Protein AF-A0A9N8LJB8-F1 (afdb_monomer)

Mean predicted aligned error: 11.73 Å

Foldseek 3Di:
DPPLVCLLVVVDDPPDLVSVVVLLVCLQPQDPVNLVVLCVVLVPQDCVVDVSSVVSNVVSVVSSVSSVVSVVDHRDDDDQQQDWDWDWDQDPVRDIDIDTDRDPPTGGVVVVVVDVVVDPDDDDDDPLVVVLVVLVVVLVCLVPDPVDDPVRNVVVVVVSVVVNCVSDDD

InterPro domains:
  IPR041550 Fatty acid synthase type I, helical [PF18314] (7-120)

Organism: NCBI:txid157183

pLDDT: mean 85.87, std 9.57, range [41.38, 95.12]

Structure (mmCIF, N/CA/C/O backbone):
data_AF-A0A9N8LJB8-F1
#
_entry.id   AF-A0A9N8LJB8-F1
#
loop_
_atom_site.group_PDB
_atom_site.id
_atom_site.type_symbol
_atom_site.label_atom_id
_atom_site.label_alt_id
_atom_site.label_comp_id
_atom_site.label_asym_id
_atom_site.label_entity_id
_atom_site.label_seq_id
_atom_site.pdbx_PDB_ins_code
_atom_site.Cartn_x
_atom_site.Cartn_y
_atom_site.Cartn_z
_atom_site.occupancy
_atom_site.B_iso_or_equiv
_atom_site.auth_seq_id
_atom_site.auth_comp_id
_atom_site.auth_asym_id
_atom_site.auth_atom_id
_atom_site.pdbx_PDB_model_num
ATOM 1 N N . ILE A 1 1 ? 14.507 7.796 -17.582 1.00 50.38 1 ILE A N 1
ATOM 2 C CA . ILE A 1 1 ? 15.942 7.431 -17.453 1.00 50.38 1 ILE A CA 1
ATOM 3 C C . ILE A 1 1 ? 16.228 6.637 -16.175 1.00 50.38 1 ILE A C 1
ATOM 5 O O . ILE A 1 1 ? 16.807 5.565 -16.270 1.00 50.38 1 ILE A O 1
ATOM 9 N N . TRP A 1 2 ? 15.813 7.110 -14.996 1.00 60.16 2 TRP A N 1
ATOM 10 C CA . TRP A 1 2 ? 16.236 6.519 -13.716 1.00 60.16 2 TRP A CA 1
ATOM 11 C C . TRP A 1 2 ? 15.729 5.087 -13.456 1.00 60.16 2 TRP A C 1
ATOM 13 O O . TRP A 1 2 ? 16.532 4.216 -13.147 1.00 60.16 2 TRP A O 1
ATOM 23 N N . ILE A 1 3 ? 14.437 4.803 -13.672 1.00 67.62 3 ILE A N 1
ATOM 24 C CA . ILE A 1 3 ? 13.865 3.472 -13.374 1.00 67.62 3 ILE A CA 1
ATOM 25 C C . ILE A 1 3 ? 14.387 2.380 -14.313 1.00 67.62 3 ILE A C 1
ATOM 27 O O . ILE A 1 3 ? 14.780 1.315 -13.849 1.00 67.62 3 ILE A O 1
ATOM 31 N N . SER A 1 4 ? 14.435 2.640 -15.623 1.00 69.19 4 SER A N 1
ATOM 32 C CA . SER A 1 4 ? 14.963 1.672 -16.591 1.00 69.19 4 SER A CA 1
ATOM 33 C C . SER A 1 4 ? 16.434 1.355 -16.318 1.00 69.19 4 SER A C 1
ATOM 35 O O . SER A 1 4 ? 16.822 0.197 -16.392 1.00 69.19 4 SER A O 1
ATOM 37 N N . SER A 1 5 ? 17.233 2.356 -15.929 1.00 75.38 5 SER A N 1
ATOM 38 C CA . SER A 1 5 ? 18.630 2.148 -15.538 1.00 75.38 5 SER A CA 1
ATOM 39 C C . SER A 1 5 ? 18.749 1.237 -14.314 1.00 75.38 5 SER A C 1
ATOM 41 O O . SER A 1 5 ? 19.517 0.282 -14.348 1.00 75.38 5 SER A O 1
ATOM 43 N N . TRP A 1 6 ? 17.966 1.465 -13.257 1.00 73.94 6 TRP A N 1
ATOM 44 C CA . TRP A 1 6 ? 18.024 0.634 -12.047 1.00 73.94 6 TRP A CA 1
ATOM 45 C C . TRP A 1 6 ? 17.576 -0.812 -12.275 1.00 73.94 6 TRP A C 1
ATOM 47 O O . TRP A 1 6 ? 18.168 -1.731 -11.712 1.00 73.94 6 TRP A O 1
ATOM 57 N N . ILE A 1 7 ? 16.575 -1.026 -13.137 1.00 79.25 7 ILE A N 1
ATOM 58 C CA . ILE A 1 7 ? 16.148 -2.376 -13.534 1.00 79.25 7 ILE A CA 1
ATOM 59 C C . ILE A 1 7 ? 17.254 -3.061 -14.350 1.00 79.25 7 ILE A C 1
ATOM 61 O O . ILE A 1 7 ? 17.591 -4.213 -14.087 1.00 79.25 7 ILE A O 1
ATOM 65 N N . ILE A 1 8 ? 17.866 -2.348 -15.303 1.00 81.12 8 ILE A N 1
ATOM 66 C CA . ILE A 1 8 ? 18.936 -2.885 -16.158 1.00 81.12 8 ILE A CA 1
ATOM 67 C C . ILE A 1 8 ? 20.160 -3.304 -15.330 1.00 81.12 8 ILE A C 1
ATOM 69 O O . ILE A 1 8 ? 20.674 -4.408 -15.524 1.00 81.12 8 ILE A O 1
ATOM 73 N N . HIS A 1 9 ? 20.584 -2.473 -14.373 1.00 81.94 9 HIS A N 1
ATOM 74 C CA . HIS A 1 9 ? 21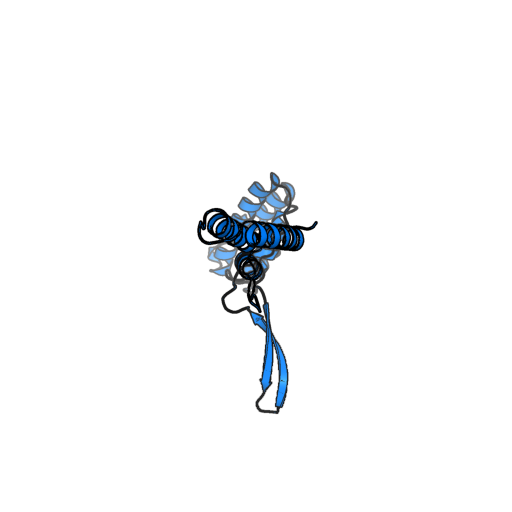.736 -2.747 -13.503 1.00 81.94 9 HIS A CA 1
ATOM 75 C C . HIS A 1 9 ? 21.430 -3.733 -12.362 1.00 81.94 9 HIS A C 1
ATOM 77 O O . HIS A 1 9 ? 22.334 -4.096 -11.614 1.00 81.94 9 HIS A O 1
ATOM 83 N N . GLY A 1 10 ? 20.181 -4.195 -12.228 1.00 73.50 10 GLY A N 1
ATOM 84 C CA . GLY A 1 10 ? 19.787 -5.167 -11.206 1.00 73.50 10 GLY A CA 1
ATOM 85 C C . GLY A 1 10 ? 19.755 -4.609 -9.781 1.00 73.50 10 GLY A C 1
ATOM 86 O O . GLY A 1 10 ? 19.646 -5.381 -8.833 1.00 73.50 10 GLY A O 1
ATOM 87 N N . GLU A 1 11 ? 19.817 -3.285 -9.619 1.00 72.31 11 GLU A N 1
ATOM 88 C CA . GLU A 1 11 ? 19.658 -2.621 -8.318 1.00 72.31 11 GLU A CA 1
ATOM 89 C C . GLU A 1 11 ? 18.222 -2.756 -7.792 1.00 72.31 11 GLU A C 1
ATOM 91 O O . GLU A 1 11 ? 17.985 -2.662 -6.591 1.00 72.31 11 GLU A O 1
ATOM 96 N N . LEU A 1 12 ? 17.260 -3.000 -8.689 1.00 67.44 12 LEU A N 1
ATOM 97 C CA . LEU A 1 12 ? 15.840 -3.107 -8.381 1.00 67.44 12 LEU A CA 1
ATOM 98 C C . LEU A 1 12 ? 15.235 -4.363 -9.025 1.00 67.44 12 LEU A C 1
ATOM 100 O O . LEU A 1 12 ? 15.368 -4.591 -10.227 1.00 67.44 12 LEU A O 1
ATOM 104 N N . THR A 1 13 ? 14.533 -5.167 -8.221 1.00 67.12 13 THR A N 1
ATOM 105 C CA . THR A 1 13 ? 13.808 -6.370 -8.674 1.00 67.12 13 THR A CA 1
ATOM 106 C C . THR A 1 13 ? 12.299 -6.133 -8.671 1.00 67.12 13 THR A C 1
ATOM 108 O O . THR A 1 13 ? 11.796 -5.307 -7.917 1.00 67.12 13 THR A O 1
ATOM 111 N N . THR A 1 14 ? 11.540 -6.889 -9.472 1.00 61.28 14 THR A N 1
ATOM 112 C CA . THR A 1 14 ? 10.073 -6.743 -9.637 1.00 61.28 14 THR A CA 1
ATOM 113 C C . THR A 1 14 ? 9.249 -6.794 -8.349 1.00 61.28 14 THR A C 1
ATOM 115 O O . THR A 1 14 ? 8.084 -6.403 -8.345 1.00 61.28 14 THR A O 1
ATOM 118 N N . VAL A 1 15 ? 9.830 -7.295 -7.260 1.00 64.69 15 VAL A N 1
ATOM 119 C CA . VAL A 1 15 ? 9.165 -7.507 -5.970 1.00 64.69 15 VAL A CA 1
ATOM 120 C C . VAL A 1 15 ? 9.343 -6.306 -5.030 1.00 64.69 15 VAL A C 1
ATOM 122 O O . VAL A 1 15 ? 8.780 -6.288 -3.933 1.00 64.69 15 VAL A O 1
ATOM 125 N N . ASP A 1 16 ? 10.092 -5.280 -5.438 1.00 75.62 16 ASP A N 1
ATOM 126 C CA . ASP A 1 16 ? 10.409 -4.166 -4.557 1.00 75.62 16 ASP A CA 1
ATOM 127 C C . ASP A 1 16 ? 9.279 -3.122 -4.484 1.00 75.62 16 ASP A C 1
ATOM 129 O O . ASP A 1 16 ? 8.873 -2.498 -5.472 1.00 75.62 16 ASP A O 1
ATOM 133 N N . ARG A 1 17 ? 8.764 -2.897 -3.270 1.00 81.25 17 ARG A N 1
ATOM 134 C CA . ARG A 1 17 ? 7.760 -1.856 -3.006 1.00 81.25 17 ARG A CA 1
ATOM 135 C C . ARG A 1 17 ? 8.318 -0.456 -3.175 1.00 81.25 17 ARG A C 1
ATOM 137 O O . ARG A 1 17 ? 7.548 0.468 -3.428 1.00 81.25 17 ARG A O 1
ATOM 144 N N . GLU A 1 18 ? 9.632 -0.313 -3.094 1.00 82.44 18 GLU A N 1
ATOM 145 C CA . GLU A 1 18 ? 10.314 0.929 -3.404 1.00 82.44 18 GLU A CA 1
ATOM 146 C C . GLU A 1 18 ? 10.081 1.354 -4.862 1.00 82.44 18 GLU A C 1
ATOM 148 O O . GLU A 1 18 ? 9.825 2.530 -5.122 1.00 82.44 18 GLU A O 1
ATOM 153 N N . ILE A 1 19 ? 10.047 0.406 -5.808 1.00 83.00 19 ILE A N 1
ATOM 154 C CA . ILE A 1 19 ? 9.698 0.698 -7.209 1.00 83.00 19 ILE A CA 1
ATOM 155 C C . ILE A 1 19 ? 8.268 1.214 -7.283 1.00 83.00 19 ILE A C 1
ATOM 157 O O . ILE A 1 19 ? 8.013 2.241 -7.904 1.00 83.00 19 ILE A O 1
ATOM 161 N N . THR A 1 20 ? 7.336 0.535 -6.609 1.00 86.25 20 THR A N 1
ATOM 162 C CA . THR A 1 20 ? 5.927 0.954 -6.582 1.00 86.25 20 THR A CA 1
ATOM 163 C C . THR A 1 20 ? 5.782 2.379 -6.038 1.00 86.25 20 THR A C 1
ATOM 165 O O . THR A 1 20 ? 5.064 3.186 -6.627 1.00 86.25 20 THR A O 1
ATOM 168 N N . ALA A 1 21 ? 6.486 2.713 -4.952 1.00 87.38 21 ALA A N 1
ATOM 169 C CA . ALA A 1 21 ? 6.483 4.052 -4.365 1.00 87.38 21 ALA A CA 1
ATOM 170 C C . ALA A 1 21 ? 7.028 5.106 -5.341 1.00 87.38 21 ALA A C 1
ATOM 172 O O . ALA A 1 21 ? 6.390 6.134 -5.569 1.00 87.38 21 ALA A O 1
ATOM 173 N N . ARG A 1 22 ? 8.168 4.822 -5.982 1.00 86.62 22 ARG A N 1
ATOM 174 C CA . ARG A 1 22 ? 8.792 5.713 -6.972 1.00 86.62 22 ARG A CA 1
ATOM 175 C C . ARG A 1 22 ? 7.901 5.913 -8.202 1.00 86.62 22 ARG A C 1
ATOM 177 O O . ARG A 1 22 ? 7.758 7.042 -8.665 1.00 86.62 22 ARG A O 1
ATOM 184 N N . CYS A 1 23 ? 7.255 4.856 -8.693 1.00 88.25 23 CYS A N 1
ATOM 185 C CA . CYS A 1 23 ? 6.291 4.931 -9.790 1.00 88.25 23 CYS A CA 1
ATOM 186 C C . CYS A 1 23 ? 5.106 5.845 -9.451 1.00 88.25 23 CYS A C 1
ATOM 188 O O . CYS A 1 23 ? 4.723 6.660 -10.282 1.00 88.25 23 CYS A O 1
ATOM 190 N N . MET A 1 24 ? 4.563 5.784 -8.230 1.00 88.12 24 MET A N 1
ATOM 191 C CA . MET A 1 24 ? 3.479 6.689 -7.817 1.00 88.12 24 MET A CA 1
ATOM 192 C C . MET A 1 24 ? 3.924 8.155 -7.777 1.00 88.12 24 MET A C 1
ATOM 194 O O . MET A 1 24 ? 3.181 9.034 -8.211 1.00 88.12 24 MET A O 1
ATOM 198 N N . THR A 1 25 ? 5.147 8.425 -7.314 1.00 88.75 25 THR A N 1
ATOM 199 C CA . THR A 1 25 ? 5.720 9.781 -7.329 1.00 88.75 25 THR A CA 1
ATOM 200 C C . THR A 1 25 ? 5.874 10.326 -8.747 1.00 88.75 25 THR A C 1
ATOM 202 O O . THR A 1 25 ? 5.679 11.516 -8.956 1.00 88.75 25 THR A O 1
ATOM 205 N N . ILE A 1 26 ? 6.189 9.466 -9.718 1.00 88.69 26 ILE A N 1
ATOM 206 C CA . ILE A 1 26 ? 6.291 9.809 -11.145 1.00 88.69 26 ILE A CA 1
ATOM 207 C C . ILE A 1 26 ? 4.908 10.030 -11.768 1.00 88.69 26 ILE A C 1
ATOM 209 O O . ILE A 1 26 ? 4.737 10.957 -12.549 1.00 88.69 26 ILE A O 1
ATOM 213 N N . MET A 1 27 ? 3.915 9.215 -11.413 1.00 90.44 27 MET A N 1
ATOM 214 C CA . MET A 1 27 ? 2.559 9.328 -11.958 1.00 90.44 27 MET A CA 1
ATOM 215 C C . MET A 1 27 ? 1.835 10.605 -11.511 1.00 90.44 27 MET A C 1
ATOM 217 O O . MET A 1 27 ? 1.091 11.185 -12.292 1.00 90.44 27 MET A O 1
ATOM 221 N N . ASN A 1 28 ? 2.029 11.044 -10.263 1.00 88.00 28 ASN A N 1
ATOM 222 C CA . ASN A 1 28 ? 1.290 12.175 -9.688 1.00 88.00 28 ASN A CA 1
ATOM 223 C C . ASN A 1 28 ? 1.450 13.512 -10.453 1.00 88.00 28 ASN A C 1
ATOM 225 O O . ASN A 1 28 ? 0.448 14.209 -10.600 1.00 88.00 28 ASN A O 1
ATOM 229 N N . PRO A 1 29 ? 2.654 13.904 -10.915 1.00 87.38 29 PRO A N 1
ATOM 230 C CA . PRO A 1 29 ? 2.861 15.107 -11.721 1.00 87.38 29 PRO A CA 1
ATOM 231 C C . PRO A 1 29 ? 2.943 14.833 -13.234 1.00 87.38 29 PRO A C 1
ATOM 233 O O . PRO A 1 29 ? 3.456 15.683 -13.957 1.00 87.38 29 PRO A O 1
ATOM 236 N N . ALA A 1 30 ? 2.526 13.656 -13.717 1.00 87.94 30 ALA A N 1
ATOM 237 C CA . ALA A 1 30 ? 2.726 13.284 -15.115 1.00 87.94 30 ALA A CA 1
ATOM 238 C C . ALA A 1 30 ? 2.016 14.253 -16.079 1.00 87.94 30 ALA A C 1
ATOM 240 O O . ALA A 1 30 ? 0.829 14.542 -15.930 1.00 87.94 30 ALA A O 1
ATOM 241 N N . ASP A 1 31 ? 2.748 14.716 -17.091 1.00 89.75 31 ASP A N 1
ATOM 242 C CA . ASP A 1 31 ? 2.245 15.531 -18.193 1.00 89.75 31 ASP A CA 1
ATOM 243 C C . ASP A 1 31 ? 2.581 14.889 -19.552 1.00 89.75 31 ASP A C 1
ATOM 245 O O . ASP A 1 31 ? 3.296 13.885 -19.640 1.00 89.75 31 ASP A O 1
ATOM 249 N N . GLN A 1 32 ? 2.048 15.459 -20.637 1.00 92.50 32 GLN A N 1
ATOM 250 C CA . GLN A 1 32 ? 2.244 14.898 -21.976 1.00 92.50 32 GLN A CA 1
ATOM 251 C C . GLN A 1 32 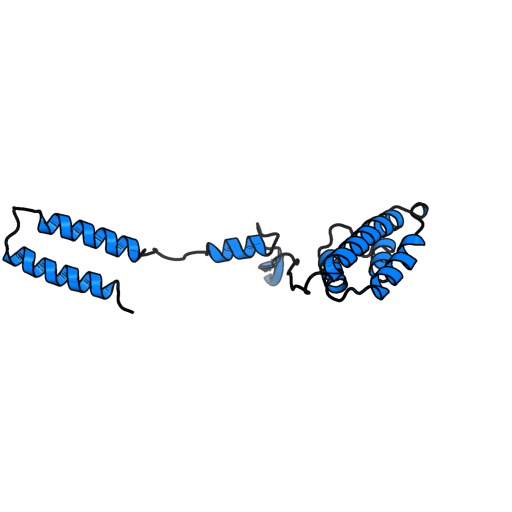? 3.726 14.889 -22.383 1.00 92.50 32 GLN A C 1
ATOM 253 O O . GLN A 1 32 ? 4.206 13.906 -22.944 1.00 92.50 32 GLN A O 1
ATOM 258 N N . ALA A 1 33 ? 4.467 15.951 -22.052 1.00 93.00 33 ALA A N 1
ATOM 259 C CA . ALA A 1 33 ? 5.886 16.062 -22.380 1.00 93.00 33 ALA A CA 1
ATOM 260 C C . ALA A 1 33 ? 6.717 14.966 -21.694 1.00 93.00 33 ALA A C 1
ATOM 262 O O . ALA A 1 33 ? 7.616 14.382 -22.303 1.00 93.00 33 ALA A O 1
ATOM 263 N N . MET A 1 34 ? 6.396 14.646 -20.441 1.00 90.88 34 MET A N 1
ATOM 264 C CA . MET A 1 34 ? 7.023 13.570 -19.689 1.00 90.88 34 MET A CA 1
ATOM 265 C C . MET A 1 34 ? 6.688 12.191 -20.262 1.00 90.88 34 MET A C 1
ATOM 267 O O . MET A 1 34 ? 7.584 11.350 -20.360 1.00 90.88 34 MET A O 1
ATOM 271 N N . VAL A 1 35 ? 5.442 11.956 -20.680 1.00 92.81 35 VAL A N 1
ATOM 272 C CA . VAL A 1 35 ? 5.035 10.707 -21.347 1.00 92.81 35 VAL A CA 1
ATOM 273 C C . VAL A 1 35 ? 5.811 10.501 -22.649 1.00 92.81 35 VAL A C 1
ATOM 275 O O . VAL A 1 35 ? 6.385 9.429 -22.852 1.00 92.81 35 VAL A O 1
ATOM 278 N N . ASP A 1 36 ? 5.896 11.530 -23.493 1.00 93.94 36 ASP A N 1
ATOM 279 C CA . ASP A 1 36 ? 6.618 11.469 -24.768 1.00 93.94 36 ASP A CA 1
ATOM 280 C C . ASP A 1 36 ? 8.118 11.220 -24.542 1.00 93.94 36 ASP A C 1
ATOM 282 O O . ASP A 1 36 ? 8.747 10.394 -25.212 1.00 93.94 36 ASP A O 1
ATOM 286 N N . TYR A 1 37 ? 8.686 11.883 -23.531 1.00 91.69 37 TYR A N 1
ATOM 287 C CA . TYR A 1 37 ? 10.063 11.671 -23.105 1.00 91.69 37 TYR A CA 1
ATOM 288 C C . TYR A 1 37 ? 10.300 10.236 -22.621 1.00 91.69 37 TYR A C 1
ATOM 290 O O . TYR A 1 37 ? 11.295 9.614 -22.987 1.00 91.69 37 TYR A O 1
ATOM 298 N N . MET A 1 38 ? 9.396 9.669 -21.821 1.00 91.12 38 MET A N 1
ATOM 299 C CA . MET A 1 38 ? 9.508 8.285 -21.357 1.00 91.12 38 MET A CA 1
ATOM 300 C C . MET A 1 38 ? 9.423 7.291 -22.519 1.00 91.12 38 MET A C 1
ATOM 302 O O . MET A 1 38 ? 10.268 6.395 -22.599 1.00 91.12 38 MET A O 1
ATOM 306 N N . GLN A 1 39 ? 8.476 7.483 -23.442 1.00 93.56 39 GLN A N 1
ATOM 307 C CA . GLN A 1 39 ? 8.304 6.632 -24.622 1.00 93.56 39 GLN A CA 1
ATOM 308 C C . GLN A 1 39 ? 9.570 6.615 -25.487 1.00 93.56 39 GLN A C 1
ATOM 310 O O . GLN A 1 39 ? 10.059 5.544 -25.844 1.00 93.56 39 GLN A O 1
ATOM 315 N N . PHE A 1 40 ? 10.190 7.781 -25.707 1.00 93.81 40 PHE A N 1
ATOM 316 C CA . PHE A 1 40 ? 11.449 7.905 -26.447 1.00 93.81 40 PHE A CA 1
ATOM 317 C C . PHE A 1 40 ? 12.554 6.976 -25.911 1.00 93.81 40 PHE A C 1
ATOM 319 O O . PHE A 1 40 ? 13.280 6.358 -26.694 1.00 93.81 40 PHE A O 1
ATOM 326 N N . TYR A 1 41 ? 12.719 6.863 -24.590 1.00 91.06 41 TYR A N 1
ATOM 327 C CA . TYR A 1 41 ? 13.745 5.980 -24.023 1.00 91.06 41 TYR A CA 1
ATOM 328 C C . TYR A 1 41 ? 13.333 4.511 -24.050 1.00 91.06 41 TYR A C 1
ATOM 330 O O . TYR A 1 41 ? 14.178 3.675 -24.357 1.00 91.06 41 TYR A O 1
ATOM 338 N N . ILE A 1 42 ? 12.069 4.193 -23.756 1.00 91.75 42 ILE A N 1
ATOM 339 C CA . ILE A 1 42 ? 11.581 2.806 -23.722 1.00 91.75 42 ILE A CA 1
ATOM 340 C C . ILE A 1 42 ? 11.617 2.153 -25.110 1.00 91.75 42 ILE A C 1
ATOM 342 O O . ILE A 1 42 ? 12.031 0.998 -25.226 1.00 91.75 42 ILE A O 1
ATOM 346 N N . ASP A 1 43 ? 11.295 2.893 -26.173 1.00 93.62 43 ASP A N 1
ATOM 347 C CA . ASP A 1 43 ? 11.323 2.374 -27.548 1.00 93.62 43 ASP A CA 1
ATOM 348 C C . ASP A 1 43 ? 12.728 1.942 -27.989 1.00 93.62 43 ASP A C 1
ATOM 350 O O . ASP A 1 43 ? 12.881 0.989 -28.756 1.00 93.62 43 ASP A O 1
ATOM 354 N N . ARG A 1 44 ? 13.762 2.611 -27.462 1.00 92.62 44 ARG A N 1
ATOM 355 C CA . ARG A 1 44 ? 15.180 2.344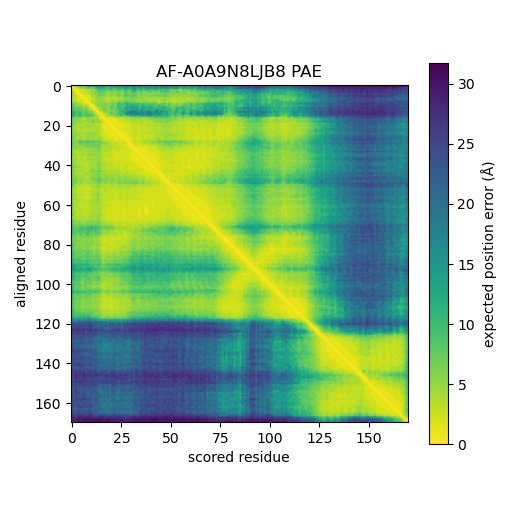 -27.755 1.00 92.62 44 ARG A CA 1
ATOM 356 C C . ARG A 1 44 ? 15.785 1.214 -26.929 1.00 92.62 44 ARG A C 1
ATOM 358 O O . ARG A 1 44 ? 16.927 0.842 -27.183 1.00 92.62 44 ARG A O 1
ATOM 365 N N . ILE A 1 45 ? 15.063 0.681 -25.944 1.00 90.62 45 ILE A N 1
ATOM 366 C CA . ILE A 1 45 ? 15.524 -0.485 -25.190 1.00 90.62 45 ILE A CA 1
ATOM 367 C C . ILE A 1 45 ? 15.392 -1.714 -26.092 1.00 90.62 45 ILE A C 1
ATOM 369 O O . ILE A 1 45 ? 14.291 -2.058 -26.539 1.00 90.62 45 ILE A O 1
ATOM 373 N N . ASP A 1 46 ? 16.516 -2.381 -26.346 1.00 92.31 46 ASP A N 1
ATOM 374 C CA . ASP A 1 46 ? 16.560 -3.652 -27.060 1.00 92.31 46 ASP A CA 1
ATOM 375 C C . ASP A 1 46 ? 16.355 -4.816 -26.068 1.00 92.31 46 ASP A C 1
ATOM 377 O O . ASP A 1 46 ? 17.221 -5.058 -25.223 1.00 92.31 46 ASP A O 1
ATOM 381 N N . PRO A 1 47 ? 15.221 -5.544 -26.135 1.00 91.19 47 PRO A N 1
ATOM 382 C CA . PRO A 1 47 ? 14.944 -6.653 -25.225 1.00 91.19 47 PRO A CA 1
ATOM 383 C C . PRO A 1 47 ? 15.886 -7.849 -25.433 1.00 91.19 47 PRO A C 1
ATOM 385 O O . PRO A 1 47 ? 16.030 -8.664 -24.527 1.00 91.19 47 PRO A O 1
ATOM 388 N N . SER A 1 48 ? 16.565 -7.956 -26.582 1.00 93.31 48 SER A N 1
ATOM 389 C CA . SER A 1 48 ? 17.492 -9.061 -26.855 1.00 93.31 48 SER A CA 1
ATOM 390 C C . SER A 1 48 ? 18.799 -8.976 -26.052 1.00 93.31 48 SER A C 1
ATOM 392 O O . SER A 1 48 ? 19.517 -9.968 -25.934 1.00 93.31 48 SER A O 1
ATOM 394 N N . MET A 1 49 ? 19.084 -7.819 -25.439 1.00 89.88 49 MET A N 1
ATOM 395 C CA . MET A 1 49 ? 20.286 -7.585 -24.629 1.00 89.88 49 MET A CA 1
ATOM 396 C C . MET A 1 49 ? 20.264 -8.291 -23.264 1.00 89.88 49 MET A C 1
ATOM 398 O O . MET A 1 49 ? 21.276 -8.303 -22.563 1.00 89.88 49 MET A O 1
ATOM 402 N N . GLY A 1 50 ? 19.134 -8.888 -22.873 1.00 90.88 50 GLY A N 1
ATOM 403 C CA . GLY A 1 50 ? 19.034 -9.743 -21.694 1.00 90.88 50 GLY A CA 1
ATOM 404 C C . GLY A 1 50 ? 17.722 -9.585 -20.923 1.00 90.88 50 GLY A C 1
ATOM 405 O O . GLY A 1 50 ? 16.943 -8.665 -21.183 1.00 90.88 50 GLY A O 1
ATOM 406 N N . PRO A 1 51 ? 17.498 -10.438 -19.907 1.00 88.94 51 PRO A N 1
ATOM 407 C CA . PRO A 1 5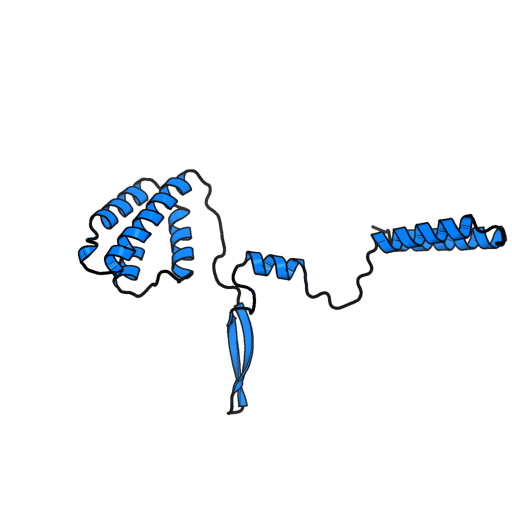1 ? 16.234 -10.485 -19.171 1.00 88.94 51 PRO A CA 1
ATOM 408 C C . PRO A 1 51 ? 15.907 -9.161 -18.470 1.00 88.94 51 PRO A C 1
ATOM 410 O O . PRO A 1 51 ? 14.751 -8.756 -18.428 1.00 88.94 51 PRO A O 1
ATOM 413 N N . ASN A 1 52 ? 16.913 -8.430 -17.977 1.00 88.44 52 ASN A N 1
ATOM 414 C CA . ASN A 1 52 ? 16.696 -7.130 -17.336 1.00 88.44 52 ASN A CA 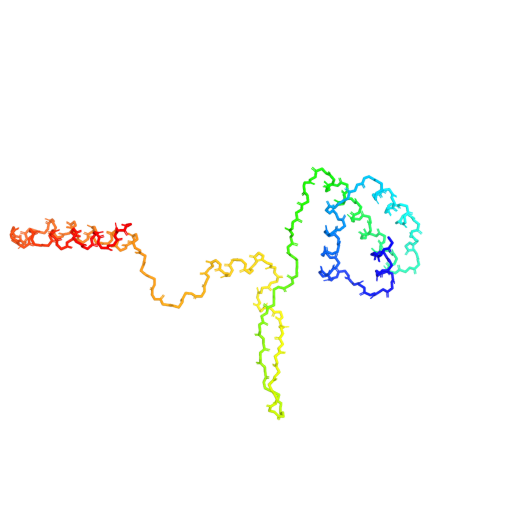1
ATOM 415 C C . ASN A 1 52 ? 16.259 -6.041 -18.333 1.00 88.44 52 ASN A C 1
ATOM 417 O O . ASN A 1 52 ? 15.520 -5.134 -17.956 1.00 88.44 52 ASN A O 1
ATOM 421 N N . TYR A 1 53 ? 16.688 -6.119 -19.599 1.00 90.12 53 TYR A N 1
ATOM 422 C CA . TYR A 1 53 ? 16.283 -5.173 -20.645 1.00 90.12 53 TYR A CA 1
ATOM 423 C C . TYR A 1 53 ? 14.842 -5.433 -21.090 1.00 90.12 53 TYR A C 1
ATOM 425 O O . TYR A 1 53 ? 14.048 -4.497 -21.189 1.00 90.12 53 TYR A O 1
ATOM 433 N N . GLU A 1 54 ? 14.476 -6.702 -21.282 1.00 90.62 54 GLU A N 1
ATOM 434 C CA . GLU A 1 54 ? 13.089 -7.112 -21.530 1.00 90.62 54 GLU A CA 1
ATOM 435 C C . GLU A 1 54 ? 12.165 -6.683 -20.380 1.00 90.62 54 GLU A C 1
ATOM 437 O O . GLU A 1 54 ? 11.093 -6.105 -20.599 1.00 90.62 54 GLU A O 1
ATOM 442 N N . LEU A 1 55 ? 12.623 -6.884 -19.142 1.00 88.75 55 LEU A N 1
ATOM 443 C CA . LEU A 1 55 ? 11.915 -6.464 -17.943 1.00 88.75 55 LEU A CA 1
ATOM 444 C C . LEU A 1 55 ? 11.720 -4.946 -17.901 1.00 88.75 55 LEU A C 1
ATOM 446 O O . LEU A 1 55 ? 10.604 -4.471 -17.695 1.00 88.75 55 LEU A O 1
ATOM 450 N N . ALA A 1 56 ? 12.787 -4.179 -18.138 1.00 88.62 56 ALA A N 1
ATOM 451 C CA . ALA A 1 56 ? 12.741 -2.721 -18.161 1.00 88.62 56 ALA A CA 1
ATOM 452 C C . ALA A 1 56 ? 11.790 -2.193 -19.243 1.00 88.62 56 ALA A C 1
ATOM 454 O O . ALA A 1 56 ? 11.074 -1.222 -18.997 1.00 88.62 56 ALA A O 1
ATOM 455 N N . LYS A 1 57 ? 11.743 -2.842 -20.413 1.00 91.38 57 LYS A N 1
ATOM 456 C CA . LYS A 1 57 ? 10.831 -2.473 -21.501 1.00 91.38 57 LYS A CA 1
ATOM 457 C C . LYS A 1 57 ? 9.372 -2.730 -21.126 1.00 91.38 57 LYS A C 1
ATOM 459 O O . LYS A 1 57 ? 8.540 -1.839 -21.272 1.00 91.38 57 LYS A O 1
ATOM 464 N N . THR A 1 58 ? 9.082 -3.906 -20.572 1.00 90.50 58 THR A N 1
ATOM 465 C CA . THR A 1 58 ? 7.725 -4.301 -20.161 1.00 90.50 58 THR A CA 1
ATOM 466 C C . THR A 1 58 ? 7.192 -3.409 -19.036 1.00 90.50 58 THR A C 1
ATOM 468 O O . THR A 1 58 ? 6.125 -2.811 -19.164 1.00 90.50 58 THR A O 1
ATOM 471 N N . PHE A 1 59 ? 7.957 -3.255 -17.950 1.00 89.06 59 PHE A N 1
ATOM 472 C CA . PHE A 1 59 ? 7.568 -2.403 -16.820 1.00 89.06 59 PHE A CA 1
ATOM 473 C C . PHE A 1 59 ? 7.547 -0.917 -17.186 1.00 89.06 59 PHE A C 1
ATOM 475 O O . PHE A 1 59 ? 6.700 -0.171 -16.697 1.00 89.06 59 PHE A O 1
ATOM 482 N N . GLY A 1 60 ? 8.462 -0.481 -18.054 1.00 90.38 60 GLY A N 1
ATOM 483 C CA . GLY A 1 60 ? 8.496 0.884 -18.565 1.00 90.38 60 GLY A CA 1
ATOM 484 C C . GLY A 1 60 ? 7.239 1.233 -19.354 1.00 90.38 60 GLY A C 1
ATOM 485 O O . GLY A 1 60 ? 6.645 2.279 -19.101 1.00 90.38 60 GLY A O 1
ATOM 486 N N . GLN A 1 61 ? 6.792 0.338 -20.242 1.00 93.38 61 GLN A N 1
ATOM 487 C CA . GLN A 1 61 ? 5.553 0.535 -20.993 1.00 93.38 61 GLN A CA 1
ATOM 488 C C . GLN A 1 61 ? 4.334 0.576 -20.065 1.00 93.38 61 GLN A C 1
ATOM 490 O O . GLN A 1 61 ? 3.527 1.497 -20.156 1.00 93.38 61 GLN A O 1
ATOM 495 N N . GLN A 1 62 ? 4.259 -0.343 -19.097 1.00 92.69 62 GLN A N 1
ATOM 496 C CA . GLN A 1 62 ? 3.185 -0.346 -18.102 1.00 92.69 62 GLN A CA 1
ATOM 497 C C . GLN A 1 62 ? 3.124 0.969 -17.305 1.00 92.69 62 GLN A C 1
ATOM 499 O O . GLN A 1 62 ? 2.044 1.490 -17.035 1.00 92.69 62 GLN A O 1
ATOM 504 N N . LEU A 1 63 ? 4.276 1.531 -16.926 1.00 91.69 63 LEU A N 1
ATOM 505 C CA . LEU A 1 63 ? 4.328 2.812 -16.224 1.00 91.69 63 LEU A CA 1
ATOM 506 C C . LEU A 1 63 ? 3.858 3.976 -17.108 1.00 91.69 63 LEU A C 1
ATOM 508 O O . LEU A 1 63 ? 3.172 4.864 -16.607 1.00 91.69 63 LEU A O 1
ATOM 512 N N . ILE A 1 64 ? 4.208 3.977 -18.397 1.00 93.31 64 ILE A N 1
ATOM 513 C CA . ILE A 1 64 ? 3.754 4.994 -19.357 1.00 93.31 64 ILE A CA 1
ATOM 514 C C . ILE A 1 64 ? 2.231 4.966 -19.489 1.00 93.31 64 ILE A C 1
ATOM 516 O O . ILE A 1 64 ? 1.593 6.018 -19.428 1.00 93.31 64 ILE A O 1
ATOM 520 N N . ASP A 1 65 ? 1.649 3.777 -19.630 1.00 94.00 65 ASP A N 1
ATOM 521 C CA . ASP A 1 65 ? 0.201 3.619 -19.766 1.00 94.00 65 ASP A CA 1
ATOM 522 C C . ASP A 1 65 ? -0.518 4.098 -18.493 1.00 94.00 65 ASP A C 1
ATOM 524 O O . ASP A 1 65 ? -1.445 4.905 -18.571 1.00 94.00 65 ASP A O 1
ATOM 528 N N . ASN A 1 66 ? 0.012 3.754 -17.313 1.00 92.19 66 ASN A N 1
ATOM 529 C CA . ASN A 1 66 ? -0.484 4.275 -16.036 1.00 92.19 66 ASN A CA 1
ATOM 530 C C . ASN A 1 66 ? -0.377 5.808 -15.929 1.00 92.19 66 ASN A C 1
ATOM 532 O O . ASN A 1 66 ? -1.249 6.441 -15.336 1.00 92.19 66 ASN A O 1
ATOM 536 N N . CYS A 1 67 ? 0.683 6.424 -16.467 1.00 92.19 67 CYS A N 1
ATOM 537 C CA . CYS A 1 67 ? 0.833 7.883 -16.467 1.00 92.19 67 CYS A CA 1
ATOM 538 C C . CYS A 1 67 ? -0.225 8.548 -17.356 1.00 92.19 67 CYS A C 1
ATOM 540 O O . CYS A 1 67 ? -0.841 9.518 -16.924 1.00 92.19 67 CYS A O 1
ATOM 542 N N . LYS A 1 68 ? -0.494 7.999 -18.549 1.00 92.44 68 LYS A N 1
ATOM 543 C CA . LYS A 1 68 ? -1.551 8.495 -19.451 1.00 92.44 68 LYS A CA 1
ATOM 544 C C . LYS A 1 68 ? -2.929 8.449 -18.790 1.00 92.44 68 LYS A C 1
ATOM 546 O O . LYS A 1 68 ? -3.698 9.398 -18.912 1.00 92.44 68 LYS A O 1
ATOM 551 N N . GLU A 1 69 ? -3.230 7.376 -18.059 1.00 90.50 69 GLU A N 1
ATOM 552 C CA . GLU A 1 69 ? -4.473 7.264 -17.285 1.00 90.50 69 GLU A CA 1
ATOM 553 C C . GLU A 1 69 ? -4.513 8.248 -16.104 1.00 90.50 69 GLU A C 1
ATOM 555 O O . GLU A 1 69 ? -5.551 8.851 -15.821 1.00 90.50 69 GLU A O 1
ATOM 560 N N . ALA A 1 70 ? -3.380 8.449 -15.426 1.00 89.50 70 ALA A N 1
ATOM 561 C CA . ALA A 1 70 ? -3.276 9.333 -14.269 1.00 89.50 70 ALA A CA 1
ATOM 562 C C . ALA A 1 70 ? -3.388 10.826 -14.618 1.00 89.50 70 ALA A C 1
ATOM 564 O O . ALA A 1 70 ? -3.835 11.587 -13.766 1.00 89.50 70 ALA A O 1
ATOM 565 N N . MET A 1 71 ? -3.068 11.246 -15.849 1.00 88.12 71 MET A N 1
ATOM 566 C CA . MET A 1 71 ? -3.157 12.651 -16.293 1.00 88.12 71 MET A CA 1
ATOM 567 C C . MET A 1 71 ? -4.559 13.265 -16.138 1.00 88.12 71 MET A C 1
ATOM 569 O O . MET A 1 71 ? -4.693 14.479 -16.000 1.00 88.12 71 MET A O 1
ATOM 573 N N . VAL A 1 72 ? -5.613 12.443 -16.162 1.00 87.25 72 VAL A N 1
ATOM 574 C CA . VAL A 1 72 ? -7.010 12.891 -15.997 1.00 87.25 72 VAL A CA 1
ATOM 575 C C . VAL A 1 72 ? -7.426 12.922 -14.516 1.00 87.25 72 VAL A C 1
ATOM 577 O O . VAL A 1 72 ? -8.465 13.480 -14.160 1.00 87.25 72 VAL A O 1
ATOM 580 N N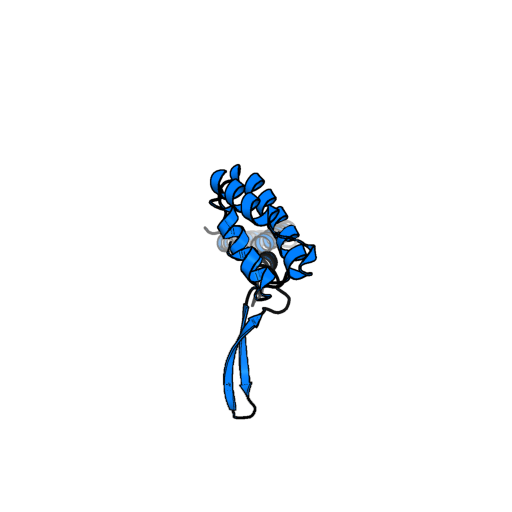 . ALA A 1 73 ? -6.627 12.330 -13.627 1.00 85.62 73 ALA A N 1
ATOM 581 C CA . ALA A 1 73 ? -6.922 12.191 -12.209 1.00 85.62 73 ALA A CA 1
ATOM 582 C C . ALA A 1 73 ? -6.120 13.181 -11.350 1.00 85.62 73 ALA A C 1
ATOM 584 O O . ALA A 1 73 ? -4.986 13.542 -11.643 1.00 85.62 73 ALA A O 1
ATOM 585 N N . SER A 1 74 ? -6.694 13.587 -10.216 1.00 86.12 74 SER A N 1
ATOM 586 C CA . SER A 1 74 ? -5.957 14.344 -9.201 1.00 86.12 74 SER A CA 1
ATOM 587 C C . SER A 1 74 ? -4.877 13.473 -8.553 1.00 86.12 74 SER A C 1
ATOM 589 O O . SER A 1 74 ? -5.164 12.325 -8.196 1.00 86.12 74 SER A O 1
ATOM 591 N N . ALA A 1 75 ? -3.702 14.048 -8.290 1.00 87.50 75 ALA A N 1
ATOM 592 C CA . ALA A 1 75 ? -2.641 13.400 -7.523 1.00 87.50 75 ALA A CA 1
ATOM 593 C C . ALA A 1 75 ? -3.150 12.876 -6.167 1.00 87.50 75 ALA A C 1
ATOM 595 O O . ALA A 1 75 ? -3.958 13.524 -5.493 1.00 87.50 75 ALA A O 1
ATOM 596 N N . ARG A 1 76 ? -2.679 11.692 -5.757 1.00 87.44 76 ARG A N 1
ATOM 597 C CA . ARG A 1 76 ? -3.075 11.057 -4.489 1.00 87.44 76 ARG A CA 1
ATOM 598 C C . ARG A 1 76 ? -1.859 10.605 -3.699 1.00 87.44 76 ARG A C 1
ATOM 600 O O . ARG A 1 76 ? -0.893 10.080 -4.250 1.00 87.44 76 ARG A O 1
ATOM 607 N N . TYR A 1 77 ? -1.950 10.754 -2.382 1.00 89.06 77 TYR A N 1
ATOM 608 C CA . TYR A 1 77 ? -1.046 10.081 -1.461 1.00 89.06 77 TYR A CA 1
ATOM 609 C C . TYR A 1 77 ? -1.534 8.649 -1.226 1.00 89.06 77 TYR A C 1
ATOM 611 O O . TYR A 1 77 ? -2.702 8.425 -0.899 1.00 89.06 77 TYR A O 1
ATOM 619 N N . LYS A 1 78 ? -0.635 7.679 -1.399 1.00 88.56 78 LYS A N 1
ATOM 620 C CA . LYS A 1 78 ? -0.888 6.272 -1.100 1.00 88.56 78 LYS A CA 1
ATOM 621 C C . LYS A 1 78 ? 0.365 5.648 -0.508 1.00 88.56 78 LYS A C 1
ATOM 623 O O . LYS A 1 78 ? 1.395 5.572 -1.169 1.00 88.56 78 LYS A O 1
ATOM 628 N N . GLU A 1 79 ? 0.242 5.167 0.721 1.00 88.50 79 GLU A N 1
ATOM 629 C CA . GLU A 1 79 ? 1.312 4.441 1.394 1.00 88.50 79 GLU A CA 1
ATOM 630 C C . GLU A 1 79 ? 1.375 2.995 0.889 1.00 88.50 79 GLU A C 1
ATOM 632 O O . GLU A 1 79 ? 0.364 2.281 0.867 1.00 88.50 79 GLU A O 1
ATOM 637 N N . VAL A 1 80 ? 2.563 2.561 0.476 1.00 89.75 80 VAL A N 1
ATOM 638 C CA . VAL A 1 80 ? 2.804 1.211 -0.050 1.00 89.75 80 VAL A CA 1
ATOM 639 C C . VAL A 1 80 ? 3.836 0.439 0.746 1.00 89.75 80 VAL A C 1
ATOM 641 O O . VAL A 1 80 ? 3.899 -0.774 0.566 1.00 89.75 80 VAL A O 1
ATOM 644 N N . HIS A 1 81 ? 4.607 1.060 1.637 1.00 87.38 81 HIS A N 1
ATOM 645 C CA . HIS A 1 81 ? 5.602 0.348 2.430 1.00 87.38 81 HIS A CA 1
ATOM 646 C C . HIS A 1 81 ? 4.963 -0.721 3.332 1.00 87.38 81 HIS A C 1
ATOM 648 O O . HIS A 1 81 ? 3.777 -0.678 3.675 1.00 87.38 81 HIS A O 1
ATOM 654 N N . ASP A 1 82 ? 5.743 -1.758 3.645 1.00 87.75 82 ASP A N 1
ATOM 655 C CA . ASP A 1 82 ? 5.314 -2.795 4.583 1.00 87.75 82 ASP A CA 1
ATOM 656 C C . ASP A 1 82 ? 5.213 -2.186 5.988 1.00 87.75 82 ASP A C 1
ATOM 658 O O . ASP A 1 82 ? 6.200 -1.622 6.460 1.00 87.75 82 ASP A O 1
ATOM 662 N N . PRO A 1 83 ? 4.071 -2.319 6.687 1.00 91.75 83 PRO A N 1
ATOM 663 C CA . PRO A 1 83 ? 3.980 -1.871 8.069 1.00 91.75 83 PRO A CA 1
ATOM 664 C C . PRO A 1 83 ? 5.016 -2.583 8.946 1.00 91.75 83 PRO A C 1
ATOM 666 O O . PRO A 1 83 ? 5.100 -3.816 8.955 1.00 91.75 83 PRO A O 1
ATOM 669 N N . THR A 1 84 ? 5.803 -1.808 9.690 1.00 92.19 84 THR A N 1
ATOM 670 C CA . THR A 1 84 ? 6.820 -2.316 10.614 1.00 92.19 84 THR A CA 1
ATOM 671 C C . THR A 1 84 ? 6.298 -2.356 12.049 1.00 92.19 84 THR A C 1
ATOM 673 O O . THR A 1 84 ? 5.282 -1.751 12.400 1.00 92.19 84 THR A O 1
ATOM 676 N N . ALA A 1 85 ? 6.966 -3.148 12.880 1.00 91.38 85 ALA A N 1
ATOM 677 C CA . ALA A 1 85 ? 6.743 -3.239 14.310 1.00 91.38 85 ALA A CA 1
ATOM 678 C C . ALA A 1 85 ? 8.090 -3.318 15.035 1.00 91.38 85 ALA A C 1
ATOM 680 O O . ALA A 1 85 ? 9.074 -3.845 14.503 1.00 91.38 85 ALA A O 1
ATOM 681 N N . LEU A 1 86 ? 8.118 -2.814 16.268 1.00 91.94 86 LEU A N 1
ATOM 682 C CA . LEU A 1 86 ? 9.303 -2.880 17.109 1.00 91.94 86 LEU A CA 1
ATOM 683 C C . LEU A 1 86 ? 9.585 -4.332 17.505 1.00 91.94 86 LEU A C 1
ATOM 685 O O . LEU A 1 86 ? 8.715 -5.035 18.021 1.00 91.94 86 LEU A O 1
ATOM 689 N N . HIS A 1 87 ? 10.823 -4.759 17.300 1.00 92.00 87 HIS A N 1
ATOM 690 C CA . HIS A 1 87 ? 11.321 -6.053 17.719 1.00 92.00 87 HIS A CA 1
ATOM 691 C C . HIS A 1 87 ? 12.606 -5.872 18.524 1.00 92.00 87 HIS A C 1
ATOM 693 O O . HIS A 1 87 ? 13.633 -5.436 17.997 1.00 92.00 87 HIS A O 1
ATOM 699 N N . THR A 1 88 ? 12.538 -6.224 19.806 1.00 94.00 88 THR A N 1
ATOM 700 C CA . THR A 1 88 ? 13.668 -6.164 20.735 1.00 94.00 88 THR A CA 1
ATOM 701 C C . THR A 1 88 ? 14.121 -7.576 21.061 1.00 94.00 88 THR A C 1
ATOM 703 O O . THR A 1 88 ? 13.314 -8.401 21.489 1.00 94.00 88 THR A O 1
ATOM 706 N N . LYS A 1 89 ? 15.413 -7.852 20.891 1.00 93.19 89 LYS A N 1
ATOM 707 C CA . LYS A 1 89 ? 16.029 -9.133 21.254 1.00 93.19 89 LYS A CA 1
ATOM 708 C C . LYS A 1 89 ? 17.274 -8.907 22.103 1.00 93.19 89 LYS A C 1
ATOM 710 O O . LYS A 1 89 ? 17.980 -7.922 21.910 1.00 93.19 89 LYS A O 1
ATOM 715 N N . ILE A 1 90 ? 17.548 -9.834 23.013 1.00 95.12 90 ILE A N 1
ATOM 716 C CA . ILE A 1 90 ? 18.812 -9.883 23.752 1.00 95.12 90 ILE A CA 1
ATOM 717 C C . ILE A 1 90 ? 19.693 -10.916 23.052 1.00 95.12 90 ILE A C 1
ATOM 719 O O . ILE A 1 90 ? 19.254 -12.043 22.820 1.00 95.12 90 ILE A O 1
ATOM 723 N N . ASP A 1 91 ? 20.895 -10.522 22.638 1.00 93.50 91 ASP A N 1
ATOM 724 C CA . ASP A 1 91 ? 21.828 -11.438 21.986 1.00 93.50 91 ASP A CA 1
ATOM 725 C C . ASP A 1 91 ? 22.511 -12.384 22.994 1.00 93.50 91 ASP A C 1
ATOM 727 O O . ASP A 1 91 ? 22.401 -12.229 24.211 1.00 93.50 91 ASP A O 1
ATOM 731 N N . ALA A 1 92 ? 23.257 -13.374 22.494 1.00 94.62 92 ALA A N 1
ATOM 732 C CA . ALA A 1 92 ? 23.976 -14.332 23.340 1.00 94.62 92 ALA A CA 1
ATOM 733 C C . ALA A 1 92 ? 25.068 -13.692 24.228 1.00 94.62 92 ALA A C 1
ATOM 735 O O . ALA A 1 92 ? 25.599 -14.355 25.115 1.00 94.62 92 ALA A O 1
ATOM 736 N N . ARG A 1 93 ? 25.423 -12.424 23.985 1.00 94.25 93 ARG A N 1
ATOM 737 C CA . ARG A 1 93 ? 26.402 -11.645 24.755 1.00 94.25 93 ARG A CA 1
ATOM 738 C C . ARG A 1 93 ? 25.732 -10.715 25.776 1.00 94.25 93 ARG A C 1
ATOM 740 O O . ARG A 1 93 ? 26.441 -10.045 26.518 1.00 94.25 93 ARG A O 1
ATOM 747 N N . GLY A 1 94 ? 24.399 -10.680 25.830 1.00 93.94 94 GLY A N 1
ATOM 748 C CA . GLY A 1 94 ? 23.630 -9.806 26.715 1.00 93.94 94 GLY A CA 1
ATOM 749 C C . GLY A 1 94 ? 23.365 -8.404 26.156 1.00 93.94 94 GLY A C 1
ATOM 750 O O . GLY A 1 94 ? 22.835 -7.565 26.881 1.00 93.94 94 GLY A O 1
ATOM 751 N N . ASN A 1 95 ? 23.690 -8.126 24.890 1.00 93.75 95 ASN A N 1
ATOM 752 C CA . ASN A 1 95 ? 23.369 -6.841 24.271 1.00 93.75 95 ASN A CA 1
ATOM 753 C C . ASN A 1 95 ? 21.889 -6.779 23.900 1.00 93.75 95 ASN A C 1
ATOM 755 O O . ASN A 1 95 ? 21.326 -7.730 23.353 1.00 93.75 95 ASN A O 1
ATOM 759 N N . ILE A 1 96 ? 21.279 -5.619 24.129 1.00 94.50 96 ILE A N 1
ATOM 760 C CA . ILE A 1 96 ? 19.905 -5.336 23.720 1.00 94.50 96 ILE A CA 1
ATOM 761 C C . ILE A 1 96 ? 19.931 -4.781 22.296 1.00 94.50 96 ILE A C 1
ATOM 763 O O . ILE A 1 96 ? 20.493 -3.717 22.043 1.00 94.50 96 ILE A O 1
ATOM 767 N N . VAL A 1 97 ? 19.312 -5.501 21.365 1.00 94.50 97 VAL A N 1
ATOM 768 C CA . VAL A 1 97 ? 19.214 -5.123 19.955 1.00 94.50 97 VAL A CA 1
ATOM 769 C C . VAL A 1 97 ? 17.774 -4.735 19.643 1.00 94.50 97 VAL A C 1
ATOM 771 O O . VAL A 1 97 ? 16.867 -5.563 19.739 1.00 94.50 97 VAL A O 1
ATOM 774 N N . TYR A 1 98 ? 17.584 -3.482 19.237 1.00 93.88 98 TYR A N 1
ATOM 775 C CA . TYR A 1 98 ? 16.314 -2.953 18.747 1.00 93.88 98 TYR A CA 1
ATOM 776 C C . TYR A 1 98 ? 16.301 -2.980 17.220 1.00 93.88 98 TYR A C 1
ATOM 778 O O . TYR A 1 98 ? 17.236 -2.506 16.577 1.00 93.88 98 TYR A O 1
ATOM 786 N N . THR A 1 99 ? 15.245 -3.538 16.638 1.00 93.62 99 THR A N 1
ATOM 787 C CA . THR A 1 99 ? 15.056 -3.618 15.186 1.00 93.62 99 THR A CA 1
ATOM 788 C C . THR A 1 99 ? 13.614 -3.310 14.825 1.00 93.62 99 THR A C 1
ATOM 790 O O . THR A 1 99 ? 12.698 -3.776 15.496 1.00 93.62 99 THR A O 1
ATOM 793 N N . GLU A 1 100 ? 13.401 -2.565 13.745 1.00 92.31 100 GLU A N 1
ATOM 794 C CA . GLU A 1 100 ? 12.096 -2.517 13.095 1.00 92.31 100 GLU A CA 1
ATOM 795 C C . GLU A 1 100 ? 11.981 -3.711 12.151 1.00 92.31 100 GLU A C 1
ATOM 797 O O . GLU A 1 100 ? 12.686 -3.808 11.146 1.00 92.31 100 GLU A O 1
ATOM 802 N N . ALA A 1 101 ? 11.116 -4.655 12.501 1.00 90.75 101 ALA A N 1
ATOM 803 C CA . ALA A 1 101 ? 10.834 -5.823 11.680 1.00 90.75 101 ALA A CA 1
ATOM 804 C C . ALA A 1 101 ? 9.467 -5.668 11.011 1.00 90.75 101 ALA A C 1
ATOM 806 O O . ALA A 1 101 ? 8.598 -4.945 11.499 1.00 90.75 101 ALA A O 1
ATOM 807 N N . LYS A 1 102 ? 9.240 -6.372 9.897 1.00 90.94 102 LYS A N 1
ATOM 808 C CA . LYS A 1 102 ? 7.913 -6.408 9.267 1.00 90.94 102 LYS A CA 1
ATOM 809 C C . LYS A 1 102 ? 6.888 -6.941 10.263 1.00 90.94 102 LYS A C 1
ATOM 811 O O . LYS A 1 102 ? 7.113 -7.976 10.896 1.00 90.94 102 LYS A O 1
ATOM 816 N N . ARG A 1 103 ? 5.752 -6.257 10.381 1.00 91.12 103 ARG A N 1
ATOM 817 C CA . ARG A 1 103 ? 4.675 -6.678 11.276 1.00 91.12 103 ARG A CA 1
ATOM 818 C C . ARG A 1 103 ? 4.110 -8.023 10.814 1.00 91.12 103 ARG A C 1
ATOM 820 O O . ARG A 1 103 ? 3.736 -8.206 9.655 1.00 91.12 103 ARG A O 1
ATOM 827 N N . ILE A 1 104 ? 4.050 -8.981 11.733 1.00 88.38 104 ILE A N 1
ATOM 828 C CA . ILE A 1 104 ? 3.552 -10.333 11.454 1.00 88.38 104 ILE A CA 1
ATOM 829 C C . ILE A 1 104 ? 2.069 -10.247 11.073 1.00 88.38 104 ILE A C 1
ATOM 831 O O . ILE A 1 104 ? 1.289 -9.584 11.747 1.00 88.38 104 ILE A O 1
ATOM 835 N N . GLY A 1 105 ? 1.678 -10.902 9.978 1.00 86.44 105 GLY A N 1
ATOM 836 C CA . GLY A 1 105 ? 0.283 -10.934 9.516 1.00 86.44 105 GLY A CA 1
ATOM 837 C C . GLY A 1 105 ? -0.204 -9.667 8.802 1.00 86.44 105 GLY A C 1
ATOM 838 O O . GLY A 1 105 ? -1.300 -9.679 8.245 1.00 86.44 105 GLY A O 1
ATOM 839 N N . VAL A 1 106 ? 0.607 -8.604 8.726 1.00 89.38 106 VAL A N 1
ATOM 840 C CA . VAL A 1 106 ? 0.223 -7.329 8.106 1.00 89.38 106 VAL A CA 1
ATOM 841 C C . VAL A 1 106 ? 1.163 -6.994 6.957 1.00 89.38 106 VAL A C 1
ATOM 843 O O . VAL A 1 106 ? 2.302 -6.593 7.158 1.00 89.38 106 VAL A O 1
ATOM 846 N N . ARG A 1 107 ? 0.670 -7.134 5.721 1.00 87.25 107 ARG A N 1
ATOM 847 C CA . ARG A 1 107 ? 1.447 -6.790 4.516 1.00 87.25 107 ARG A CA 1
ATOM 848 C C . ARG A 1 107 ? 1.123 -5.413 3.950 1.00 87.25 107 ARG A C 1
ATOM 850 O O . ARG A 1 107 ? 2.007 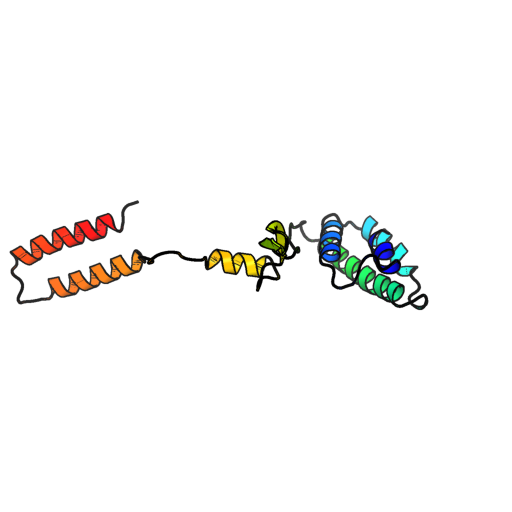-4.786 3.394 1.00 87.25 107 ARG A O 1
ATOM 857 N N . LYS A 1 108 ? -0.119 -4.937 4.038 1.00 90.50 108 LYS A N 1
ATOM 858 C CA . LYS A 1 108 ? -0.556 -3.657 3.447 1.00 90.50 108 LYS A CA 1
ATOM 859 C C . LYS A 1 108 ? -1.108 -2.736 4.525 1.00 90.50 108 LYS A C 1
ATOM 861 O O . LYS A 1 108 ? -1.651 -3.229 5.515 1.00 90.50 108 LYS A O 1
ATOM 866 N N . LEU A 1 109 ? -1.071 -1.424 4.283 1.00 90.25 109 LEU A N 1
ATOM 867 C CA . LEU A 1 109 ? -1.685 -0.447 5.185 1.00 90.25 109 LEU A CA 1
ATOM 868 C C . LEU A 1 109 ? -3.188 -0.716 5.389 1.00 90.25 109 LEU A C 1
ATOM 870 O O . LEU A 1 109 ? -3.696 -0.560 6.488 1.00 90.25 109 LEU A O 1
ATOM 874 N N . GLU A 1 110 ? -3.894 -1.225 4.379 1.00 89.88 110 GLU A N 1
ATOM 875 C CA . GLU A 1 110 ? -5.297 -1.650 4.514 1.00 89.88 110 GLU A CA 1
ATOM 876 C C . GLU A 1 110 ? -5.498 -2.716 5.604 1.00 89.88 110 GLU A C 1
ATOM 878 O O . GLU A 1 110 ? -6.465 -2.662 6.362 1.00 89.88 110 GLU A O 1
ATOM 883 N N . ALA A 1 111 ? -4.584 -3.688 5.698 1.00 90.81 111 ALA A N 1
ATOM 884 C CA . ALA A 1 111 ? -4.634 -4.723 6.729 1.00 90.81 111 ALA A CA 1
ATOM 885 C C . ALA A 1 111 ? -4.310 -4.138 8.109 1.00 90.81 111 ALA A C 1
ATOM 887 O O . ALA A 1 111 ? -4.977 -4.476 9.083 1.00 90.81 111 ALA A O 1
ATOM 888 N N . TYR A 1 112 ? -3.352 -3.210 8.167 1.00 91.06 112 TYR A N 1
ATOM 889 C CA . TYR A 1 112 ? -3.034 -2.467 9.384 1.00 91.06 112 TYR A CA 1
ATOM 890 C C . TYR A 1 112 ? -4.250 -1.677 9.883 1.00 91.06 112 TYR A C 1
ATOM 892 O O . TYR A 1 112 ? -4.630 -1.807 11.038 1.00 91.06 112 TYR A O 1
ATOM 900 N N . ILE A 1 113 ? -4.915 -0.914 9.009 1.00 91.00 113 ILE A N 1
ATOM 901 C CA . ILE A 1 113 ? -6.101 -0.122 9.363 1.00 91.00 113 ILE A CA 1
ATOM 902 C C . ILE A 1 113 ? -7.212 -1.025 9.903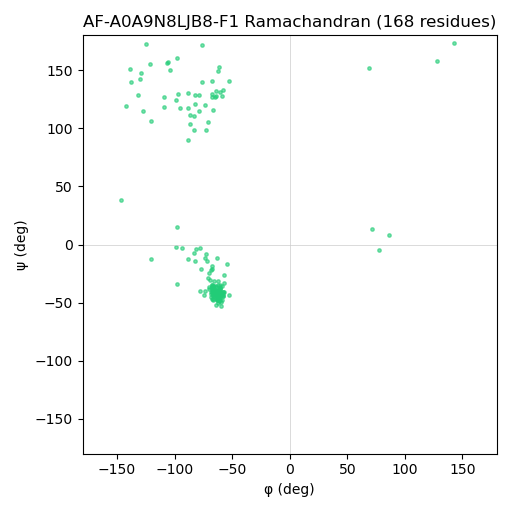 1.00 91.00 113 ILE A C 1
ATOM 904 O O . ILE A 1 113 ? -7.833 -0.685 10.906 1.00 91.00 113 ILE A O 1
ATOM 908 N N . LYS A 1 114 ? -7.442 -2.191 9.285 1.00 90.25 114 LYS A N 1
ATOM 909 C CA . LYS A 1 114 ? -8.416 -3.172 9.788 1.00 90.25 114 LYS A CA 1
ATOM 910 C C . LYS A 1 114 ? -8.058 -3.661 11.188 1.00 90.25 114 LYS A C 1
ATOM 912 O O . LYS A 1 114 ? -8.930 -3.702 12.046 1.00 90.25 114 LYS A O 1
ATOM 917 N N . GLU A 1 115 ? -6.796 -3.999 11.431 1.00 88.00 115 GLU A N 1
ATOM 918 C CA . GLU A 1 115 ? -6.335 -4.423 12.754 1.00 88.00 115 GLU A CA 1
ATOM 919 C C . GLU A 1 115 ? -6.504 -3.311 13.801 1.00 88.00 115 GLU A C 1
ATOM 921 O O . GLU A 1 115 ? -7.011 -3.562 14.893 1.00 88.00 115 GLU A O 1
ATOM 926 N N . MET A 1 116 ? -6.163 -2.069 13.453 1.00 86.81 116 MET A N 1
ATOM 927 C CA . MET A 1 116 ? -6.335 -0.914 14.337 1.00 86.81 116 MET A CA 1
ATOM 928 C C . MET A 1 116 ? -7.813 -0.600 14.606 1.00 86.81 116 MET A C 1
ATOM 930 O O . MET A 1 116 ? -8.158 -0.216 15.721 1.00 86.81 116 MET A O 1
ATOM 934 N N . ALA A 1 117 ? -8.687 -0.795 13.615 1.00 86.75 117 ALA A N 1
ATOM 935 C CA . ALA A 1 117 ? -10.130 -0.616 13.760 1.00 86.75 117 ALA A CA 1
ATOM 936 C C . ALA A 1 117 ? -10.768 -1.696 14.648 1.00 86.75 117 ALA A C 1
ATOM 938 O O . ALA A 1 117 ? -11.682 -1.396 15.415 1.00 86.75 117 ALA A O 1
ATOM 939 N N . VAL A 1 118 ? -10.284 -2.942 14.567 1.00 86.31 118 VAL A N 1
ATOM 940 C CA . VAL A 1 118 ? -10.662 -4.009 15.509 1.00 86.31 118 VAL A CA 1
ATOM 941 C C . VAL A 1 118 ? -10.203 -3.626 16.919 1.00 86.31 118 VAL A C 1
ATOM 943 O O . VAL A 1 118 ? -10.993 -3.679 17.868 1.00 86.31 118 VAL A O 1
ATOM 946 N N . GLY A 1 119 ? -8.946 -3.184 17.028 1.00 75.88 119 GLY A N 1
ATOM 947 C CA . GLY A 1 119 ? -8.284 -2.838 18.276 1.00 75.88 119 GLY A CA 1
ATOM 948 C C . GLY A 1 119 ? -8.019 -4.061 19.160 1.00 75.88 119 GLY A C 1
ATOM 949 O O . GLY A 1 119 ? -8.748 -5.051 19.157 1.00 75.88 119 GLY A O 1
ATOM 950 N N . THR A 1 120 ? -6.982 -3.996 19.986 1.00 65.44 120 THR A N 1
ATOM 951 C CA . THR A 1 120 ? -6.785 -4.928 21.103 1.00 65.44 120 THR A CA 1
ATOM 952 C C . THR A 1 120 ? -7.501 -4.358 22.318 1.00 65.44 120 THR A C 1
ATOM 954 O O . THR A 1 120 ? -6.966 -3.553 23.076 1.00 65.44 120 THR A O 1
ATOM 957 N N . ARG A 1 121 ? -8.777 -4.714 22.472 1.00 62.59 121 ARG A N 1
ATOM 958 C CA . ARG A 1 121 ? -9.615 -4.222 23.572 1.00 62.59 121 ARG A CA 1
ATOM 959 C C . ARG A 1 121 ? -9.193 -4.895 24.880 1.00 62.59 121 ARG A C 1
ATOM 961 O O . ARG A 1 121 ? -9.589 -6.023 25.159 1.00 62.59 121 ARG A O 1
ATOM 968 N N . ILE A 1 122 ? -8.379 -4.203 25.675 1.00 60.00 122 ILE A N 1
ATOM 969 C CA . ILE A 1 122 ? -8.039 -4.613 27.041 1.00 60.00 122 ILE A CA 1
ATOM 970 C C . ILE A 1 122 ? -9.171 -4.135 27.961 1.00 60.00 122 ILE A C 1
ATOM 972 O O . ILE A 1 122 ? -9.222 -2.965 28.329 1.00 60.00 122 ILE A O 1
ATOM 976 N N . GLY A 1 123 ? -10.101 -5.032 28.299 1.00 61.91 123 GLY A N 1
ATOM 977 C CA . GLY A 1 123 ? -11.145 -4.799 29.305 1.00 61.91 123 GLY A CA 1
ATOM 978 C C . GLY A 1 123 ? -12.581 -5.079 28.830 1.00 61.91 123 GLY A C 1
ATOM 979 O O . GLY A 1 123 ? -12.848 -5.101 27.625 1.00 61.91 123 GLY A O 1
ATOM 980 N N . PRO A 1 124 ? -13.520 -5.323 29.767 1.00 59.34 124 PRO A N 1
ATOM 981 C CA . PRO A 1 124 ? -14.910 -5.618 29.443 1.00 59.34 124 PRO A CA 1
ATOM 982 C C . PRO A 1 124 ? -15.594 -4.421 28.774 1.00 59.34 124 PRO A C 1
ATOM 984 O O . PRO A 1 124 ? -15.603 -3.305 29.286 1.00 59.34 124 PRO A O 1
ATOM 987 N N . GLN A 1 125 ? -16.186 -4.678 27.611 1.00 66.56 125 GLN A N 1
ATOM 988 C CA . GLN A 1 125 ? -16.992 -3.713 26.871 1.00 66.56 125 GLN A CA 1
ATOM 989 C C . GLN A 1 125 ? -18.381 -3.621 27.504 1.00 66.56 125 GLN A C 1
ATOM 991 O O . GLN A 1 125 ? -19.152 -4.579 27.433 1.00 66.56 125 GLN A O 1
ATOM 996 N N . ILE A 1 126 ? -18.731 -2.468 28.073 1.00 69.94 126 ILE A N 1
ATOM 997 C CA . ILE A 1 126 ? -20.134 -2.144 28.338 1.00 69.94 126 ILE A CA 1
ATOM 998 C C . ILE A 1 126 ? -20.676 -1.505 27.063 1.00 69.94 126 ILE A C 1
ATOM 1000 O O . ILE A 1 126 ? -20.363 -0.361 26.748 1.00 69.94 126 ILE A O 1
ATOM 1004 N N . ASN A 1 127 ? -21.457 -2.268 26.299 1.00 79.31 127 ASN A N 1
ATOM 1005 C CA . ASN A 1 127 ? -22.262 -1.708 25.220 1.00 79.31 127 ASN A CA 1
ATOM 1006 C C . ASN A 1 127 ? -23.398 -0.910 25.878 1.00 79.31 127 ASN A C 1
ATOM 1008 O O . ASN A 1 127 ? -24.301 -1.505 26.468 1.00 79.31 127 ASN A O 1
ATOM 1012 N N . VAL A 1 128 ? -23.300 0.421 25.844 1.00 81.19 128 VAL A N 1
ATOM 1013 C CA . VAL A 1 128 ? -24.227 1.335 26.526 1.00 81.19 128 VAL A CA 1
ATOM 1014 C C . VAL A 1 128 ? -25.633 1.207 25.940 1.00 81.19 128 VAL A C 1
ATOM 1016 O O . VAL A 1 128 ? -26.612 1.214 26.685 1.00 81.19 128 VAL A O 1
ATOM 1019 N N . GLU A 1 129 ? -25.747 0.985 24.630 1.00 82.50 129 GLU A N 1
ATOM 1020 C CA . GLU A 1 129 ? -27.018 0.751 23.949 1.00 82.50 129 GLU A CA 1
ATOM 1021 C C . GLU A 1 129 ? -27.691 -0.535 24.448 1.00 82.50 129 GLU A C 1
ATOM 1023 O O . GLU A 1 129 ? -28.860 -0.510 24.833 1.00 82.50 129 GLU A O 1
ATOM 1028 N N . LYS A 1 130 ? -26.938 -1.637 24.534 1.00 85.56 130 LYS A N 1
ATOM 1029 C CA . LYS A 1 130 ? -27.415 -2.927 25.054 1.00 85.56 130 LYS A CA 1
ATOM 1030 C C . LYS A 1 130 ? -27.712 -2.861 26.551 1.00 85.56 130 LYS A C 1
ATOM 1032 O O . LYS A 1 130 ? -28.664 -3.471 27.022 1.00 85.56 130 LYS A O 1
ATOM 1037 N N . ALA A 1 131 ? -26.920 -2.111 27.316 1.00 86.56 131 ALA A N 1
ATOM 1038 C CA . ALA A 1 131 ? -27.190 -1.869 28.729 1.00 86.56 131 ALA A CA 1
ATOM 1039 C C . ALA A 1 131 ? -28.519 -1.118 28.909 1.00 86.56 131 ALA A C 1
ATOM 1041 O O . ALA A 1 131 ? -29.326 -1.498 29.755 1.00 86.56 131 ALA A O 1
ATOM 1042 N N . ARG A 1 132 ? -28.785 -0.109 28.069 1.00 83.94 132 ARG A N 1
ATOM 1043 C CA . ARG A 1 132 ? -30.052 0.631 28.056 1.00 83.94 132 ARG A CA 1
ATOM 1044 C C . ARG A 1 132 ? -31.233 -0.258 27.670 1.00 83.94 132 ARG A C 1
ATOM 1046 O O . ARG A 1 132 ? -32.278 -0.176 28.310 1.00 83.94 132 ARG A O 1
ATOM 1053 N N . GLU A 1 133 ? -31.065 -1.095 26.650 1.00 88.81 133 GLU A N 1
ATOM 1054 C CA . GLU A 1 133 ? -32.072 -2.065 26.206 1.00 88.81 133 GLU A CA 1
ATOM 1055 C C . GLU A 1 133 ? -32.427 -3.049 27.329 1.00 88.81 133 GLU A C 1
ATOM 1057 O O . GLU A 1 133 ? -33.584 -3.107 27.746 1.00 88.81 133 GLU A O 1
ATOM 1062 N N . ASN A 1 134 ? -31.423 -3.703 27.920 1.00 89.31 134 ASN A N 1
ATOM 1063 C CA . ASN A 1 134 ? -31.604 -4.646 29.026 1.00 89.31 134 ASN A CA 1
ATOM 1064 C C . ASN A 1 134 ? -32.296 -4.00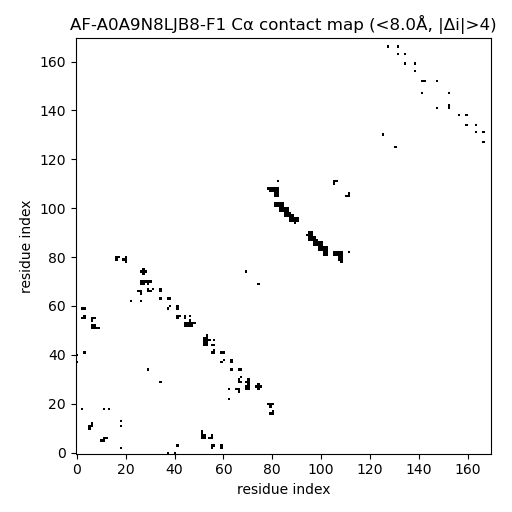0 30.242 1.00 89.31 134 ASN A C 1
ATOM 1066 O O . ASN A 1 134 ? -33.151 -4.611 30.880 1.00 89.31 134 ASN A O 1
ATOM 1070 N N . ILE A 1 135 ? -31.942 -2.756 30.582 1.00 89.38 135 ILE A N 1
ATOM 1071 C CA . ILE A 1 135 ? -32.579 -2.018 31.685 1.00 89.38 135 ILE A CA 1
ATOM 1072 C C . ILE A 1 135 ? -34.043 -1.686 31.359 1.00 89.38 135 ILE A C 1
ATOM 1074 O O . ILE A 1 135 ? -34.896 -1.729 32.250 1.00 89.38 135 ILE A O 1
ATOM 1078 N N . GLY A 1 136 ? -34.358 -1.406 30.092 1.00 89.31 136 GLY A N 1
ATOM 1079 C CA . GLY A 1 136 ? -35.730 -1.241 29.610 1.00 89.31 136 GLY A CA 1
ATOM 1080 C C . GLY A 1 136 ? -36.561 -2.522 29.734 1.00 89.31 136 GLY A C 1
ATOM 1081 O O . GLY A 1 136 ? -37.684 -2.479 30.242 1.00 89.31 136 GLY A O 1
ATOM 1082 N N . GLU A 1 137 ? -36.002 -3.665 29.336 1.00 91.88 137 GLU A N 1
ATOM 1083 C CA . GLU A 1 137 ? -36.649 -4.977 29.475 1.00 91.88 137 GLU A CA 1
ATOM 1084 C C . GLU A 1 137 ? -36.910 -5.333 30.945 1.00 91.88 137 GLU A C 1
ATOM 1086 O O . GLU A 1 137 ? -38.027 -5.713 31.308 1.00 91.88 137 GLU A O 1
ATOM 1091 N N . LEU A 1 138 ? -35.918 -5.122 31.817 1.00 90.00 138 LEU A N 1
ATOM 1092 C CA . LEU A 1 138 ? -36.055 -5.326 33.262 1.00 90.00 138 LEU A CA 1
ATOM 1093 C C . LEU A 1 138 ? -37.178 -4.468 33.857 1.00 90.00 138 LEU A C 1
ATOM 1095 O O . LEU A 1 138 ? -37.977 -4.955 34.660 1.00 90.00 138 LEU A O 1
ATOM 1099 N N . TRP A 1 139 ? -37.287 -3.203 33.443 1.00 91.06 139 TRP A N 1
ATOM 1100 C CA . TRP A 1 139 ? -38.379 -2.336 33.883 1.00 91.06 139 TRP A CA 1
ATOM 1101 C C . TRP A 1 139 ? -39.751 -2.842 33.423 1.00 91.06 139 TRP A C 1
ATOM 1103 O O . TRP A 1 139 ? -40.708 -2.808 34.201 1.00 91.06 139 TRP A O 1
ATOM 1113 N N . MET A 1 140 ? -39.864 -3.344 32.190 1.00 91.19 140 MET A N 1
ATOM 1114 C CA . MET A 1 140 ? -41.117 -3.908 31.678 1.00 91.19 140 MET A CA 1
ATOM 1115 C C . MET A 1 140 ? -41.559 -5.143 32.471 1.00 91.19 140 MET A C 1
ATOM 1117 O O . MET A 1 140 ? -42.743 -5.258 32.793 1.00 91.19 140 MET A O 1
ATOM 1121 N N . LEU A 1 141 ? -40.620 -6.013 32.857 1.00 90.94 141 LEU A N 1
ATOM 1122 C CA . LEU A 1 141 ? -40.896 -7.160 33.729 1.00 90.94 141 LEU A CA 1
ATOM 1123 C C . LEU A 1 141 ? -41.402 -6.711 35.108 1.00 90.94 141 LEU A C 1
ATOM 1125 O O . LEU A 1 141 ? -42.477 -7.124 35.539 1.00 90.94 141 LEU A O 1
ATOM 1129 N N . ILE A 1 142 ? -40.693 -5.786 35.763 1.00 88.38 142 ILE A N 1
ATOM 1130 C CA . ILE A 1 142 ? -41.066 -5.256 37.089 1.00 88.38 142 ILE A CA 1
ATOM 1131 C C . ILE A 1 142 ? -42.437 -4.568 37.059 1.00 88.38 142 ILE A C 1
ATOM 1133 O O . ILE A 1 142 ? -43.242 -4.697 37.987 1.00 88.38 142 ILE A O 1
ATOM 1137 N N . LYS A 1 143 ? -42.722 -3.811 35.996 1.00 86.62 143 LYS A N 1
ATOM 1138 C CA . LYS A 1 143 ? -43.996 -3.107 35.827 1.00 86.62 143 LYS A CA 1
ATOM 1139 C C . LYS A 1 143 ? -45.166 -4.092 35.755 1.00 86.62 143 LYS A C 1
ATOM 1141 O O . LYS A 1 143 ? -46.196 -3.847 36.397 1.00 86.62 143 LYS A O 1
ATOM 1146 N N . ASN A 1 144 ? -44.989 -5.184 35.011 1.00 88.56 144 ASN A N 1
ATOM 1147 C CA . ASN A 1 144 ? -46.022 -6.182 34.741 1.00 88.56 144 ASN A CA 1
ATOM 1148 C C . ASN A 1 144 ? -46.189 -7.222 35.862 1.00 88.56 144 ASN A C 1
ATOM 1150 O O . ASN A 1 144 ? -47.220 -7.883 35.900 1.00 88.56 144 ASN A O 1
ATOM 1154 N N . GLU A 1 145 ? -45.247 -7.319 36.802 1.00 90.06 145 GLU A N 1
ATOM 1155 C CA . GLU A 1 145 ? -45.305 -8.260 37.926 1.00 90.06 145 GLU A CA 1
ATOM 1156 C C . GLU A 1 145 ? -46.455 -7.922 38.908 1.00 90.06 145 GLU A C 1
ATOM 1158 O O . GLU A 1 145 ? -46.440 -6.851 39.533 1.00 90.06 145 GLU A O 1
ATOM 1163 N N . PRO A 1 146 ? -47.477 -8.785 39.073 1.00 84.50 146 PRO A N 1
ATOM 1164 C CA . PRO A 1 146 ? -48.651 -8.490 39.899 1.00 84.50 146 PRO A CA 1
ATOM 1165 C C . PRO A 1 146 ? -48.393 -8.626 41.408 1.00 84.50 146 PRO A C 1
ATOM 1167 O O . PRO A 1 146 ? -49.108 -8.009 42.195 1.00 84.50 146 PRO A O 1
ATOM 1170 N N . SER A 1 147 ? -47.365 -9.377 41.816 1.00 86.31 147 SER A N 1
ATOM 1171 C CA . SER A 1 147 ? -47.011 -9.608 43.228 1.00 86.31 147 SER A CA 1
ATOM 1172 C C . SER A 1 147 ? -46.354 -8.399 43.918 1.00 86.31 147 SER A C 1
ATOM 1174 O O . SER A 1 147 ? -46.228 -8.358 45.142 1.00 86.31 147 SER A O 1
ATOM 1176 N N . MET A 1 148 ? -45.961 -7.381 43.148 1.00 82.75 148 MET A N 1
ATOM 1177 C CA . MET A 1 148 ? -45.226 -6.214 43.635 1.00 82.75 148 MET A CA 1
ATOM 1178 C C . MET A 1 148 ? -46.144 -5.086 44.118 1.00 82.75 148 MET A C 1
ATOM 1180 O O . MET A 1 148 ? -47.031 -4.621 43.396 1.00 82.75 148 MET A O 1
ATOM 1184 N N . SER A 1 149 ? -45.869 -4.568 45.320 1.00 88.19 149 SER A N 1
ATOM 1185 C CA . SER A 1 149 ? -46.621 -3.450 45.900 1.00 88.19 149 SER A CA 1
ATOM 1186 C C . SER A 1 149 ? -46.504 -2.169 45.055 1.00 88.19 149 SER A C 1
ATOM 1188 O O . SER A 1 149 ? -45.475 -1.900 44.427 1.00 88.19 149 SER A O 1
ATOM 1190 N N . LYS A 1 150 ? -47.546 -1.323 45.071 1.00 84.06 150 LYS A N 1
ATOM 1191 C CA . LYS A 1 150 ? -47.545 -0.033 44.349 1.00 84.06 150 LYS A CA 1
ATOM 1192 C C . LYS A 1 150 ? -46.409 0.893 44.803 1.00 84.06 150 LYS A C 1
ATOM 1194 O O . LYS A 1 150 ? -45.832 1.589 43.972 1.00 84.06 150 LYS A O 1
ATOM 1199 N N . LEU A 1 151 ? -46.077 0.870 46.096 1.00 85.31 151 LEU A N 1
ATOM 1200 C CA . LEU A 1 151 ? -44.985 1.658 46.671 1.00 85.31 151 LEU A CA 1
ATOM 1201 C C . LEU A 1 151 ? -43.626 1.183 46.136 1.00 85.31 151 LEU A C 1
ATOM 1203 O O . LEU A 1 151 ? -42.854 1.990 45.628 1.00 85.31 151 LEU A O 1
ATOM 1207 N N . SER A 1 152 ? -43.379 -0.132 46.138 1.00 84.62 152 SER A N 1
ATOM 1208 C CA . SER A 1 152 ? -42.148 -0.729 45.598 1.00 84.62 152 SER A CA 1
ATOM 1209 C C . SER A 1 152 ? -41.968 -0.431 44.106 1.00 84.62 152 SER A C 1
ATOM 1211 O O . SER A 1 152 ? -40.863 -0.121 43.664 1.00 84.62 152 SER A O 1
ATOM 1213 N N . LYS A 1 153 ? -43.060 -0.454 43.326 1.00 87.31 153 LYS A N 1
ATOM 1214 C CA . LYS A 1 153 ? -43.040 -0.076 41.903 1.00 87.31 153 LYS A CA 1
ATOM 1215 C C . LYS A 1 153 ? -42.677 1.396 41.691 1.00 87.31 153 LYS A C 1
ATOM 1217 O O . LYS A 1 153 ? -41.976 1.708 40.732 1.00 87.31 153 LYS A O 1
ATOM 1222 N N . ALA A 1 154 ? -43.126 2.298 42.566 1.00 88.88 154 ALA A N 1
ATOM 1223 C CA . ALA A 1 154 ? -42.787 3.719 42.487 1.00 88.88 154 ALA A CA 1
ATOM 1224 C C . ALA A 1 154 ? -41.300 3.976 42.793 1.00 88.88 154 ALA A C 1
ATOM 1226 O O . ALA A 1 154 ? -40.653 4.717 42.054 1.00 88.88 154 ALA A O 1
ATOM 1227 N N . THR A 1 155 ? -40.743 3.313 43.812 1.00 89.31 155 THR A N 1
ATOM 1228 C CA . THR A 1 155 ? -39.313 3.405 44.154 1.00 89.31 155 THR A CA 1
ATOM 1229 C C . THR A 1 155 ? -38.421 2.813 43.059 1.00 89.31 155 THR A C 1
ATOM 1231 O O . THR A 1 155 ? -37.447 3.432 42.648 1.00 89.31 155 THR A O 1
ATOM 1234 N N . LEU A 1 156 ? -38.768 1.648 42.501 1.00 89.88 156 LEU A N 1
ATOM 1235 C CA . LEU A 1 156 ? -37.999 1.060 41.395 1.00 89.88 156 LEU A CA 1
ATOM 1236 C C . LEU A 1 156 ? -38.066 1.907 40.119 1.00 89.88 156 LEU A C 1
ATOM 1238 O O . LEU A 1 156 ? -37.092 1.968 39.372 1.00 89.88 156 LEU A O 1
ATOM 1242 N N . LYS A 1 157 ? -39.179 2.615 39.891 1.00 90.31 157 LYS A N 1
ATOM 1243 C CA . LYS A 1 157 ? -39.298 3.561 38.777 1.00 90.31 157 LYS A CA 1
ATOM 1244 C C . LYS A 1 157 ? -38.307 4.718 38.896 1.00 90.31 157 LYS A C 1
ATOM 1246 O O . LYS A 1 157 ? -37.746 5.118 37.879 1.00 90.31 157 LYS A O 1
ATOM 1251 N N . SER A 1 158 ? -38.096 5.271 40.095 1.00 91.25 158 SER A N 1
ATOM 1252 C CA . SER A 1 158 ? -37.136 6.369 40.276 1.00 91.25 158 SER A CA 1
ATOM 1253 C C . SER A 1 158 ? -35.703 5.896 40.036 1.00 91.25 158 SER A C 1
ATOM 1255 O O . SER A 1 158 ? -34.974 6.560 39.306 1.00 91.25 158 SER A O 1
ATOM 1257 N N . VAL A 1 159 ? -35.348 4.711 40.549 1.00 90.56 159 VAL A N 1
ATOM 1258 C CA . VAL A 1 159 ? -34.035 4.080 40.322 1.00 90.56 159 VAL A CA 1
ATOM 1259 C C . VAL A 1 159 ? -33.806 3.790 38.834 1.00 90.56 159 VAL A C 1
ATOM 1261 O O . VAL A 1 159 ? -32.739 4.089 38.308 1.00 90.56 159 VAL A O 1
ATOM 1264 N N . TYR A 1 160 ? -34.817 3.280 38.124 1.00 90.19 160 TYR A N 1
ATOM 1265 C CA . TYR A 1 160 ? -34.758 3.075 36.672 1.00 90.19 160 TYR A CA 1
ATOM 1266 C C . TYR A 1 160 ? -34.499 4.385 35.911 1.00 90.19 160 TYR A C 1
ATOM 1268 O O . TYR A 1 160 ? -33.615 4.437 35.059 1.00 90.19 160 TYR A O 1
ATOM 1276 N N . ILE A 1 161 ? -35.238 5.456 36.226 1.00 89.69 161 ILE A N 1
ATOM 1277 C CA . ILE A 1 161 ? -35.064 6.766 35.576 1.00 89.69 161 ILE A CA 1
ATOM 1278 C C . ILE A 1 161 ? -33.652 7.311 35.819 1.00 89.69 161 ILE A C 1
ATOM 1280 O O . ILE A 1 161 ? -33.049 7.877 34.910 1.00 89.69 161 ILE A O 1
ATOM 1284 N N . GLU A 1 162 ? -33.124 7.147 37.030 1.00 89.31 162 GLU A N 1
ATOM 1285 C CA . GLU A 1 162 ? -31.781 7.595 37.393 1.00 89.31 162 GLU A CA 1
ATOM 1286 C C . GLU A 1 162 ? -30.684 6.785 36.689 1.00 89.31 162 GLU A C 1
ATOM 1288 O O . GLU A 1 162 ? -29.751 7.378 36.152 1.00 89.31 162 GLU A O 1
ATOM 1293 N N . ALA A 1 163 ? -30.840 5.462 36.582 1.00 87.69 163 ALA A N 1
ATOM 1294 C CA . ALA A 1 163 ? -29.923 4.589 35.847 1.00 87.69 163 ALA A CA 1
ATOM 1295 C C . ALA A 1 163 ? -29.933 4.852 34.330 1.00 87.69 163 ALA A C 1
ATOM 1297 O O . ALA A 1 163 ? -28.888 4.865 33.685 1.00 87.69 163 ALA A O 1
ATOM 1298 N N . VAL A 1 164 ? -31.103 5.106 33.736 1.00 86.44 164 VAL A N 1
ATOM 1299 C CA . VAL A 1 164 ? -31.197 5.486 32.315 1.00 86.44 164 VAL A CA 1
ATOM 1300 C C . VAL A 1 164 ? -30.588 6.868 32.075 1.00 86.44 164 VAL A C 1
ATOM 1302 O O . VAL A 1 164 ? -29.947 7.078 31.048 1.00 86.44 164 VAL A O 1
ATOM 1305 N N . ARG A 1 165 ? -30.747 7.803 33.023 1.00 85.94 165 ARG A N 1
ATOM 1306 C CA . ARG A 1 165 ? -30.116 9.127 32.959 1.00 85.94 165 ARG A CA 1
ATOM 1307 C C . ARG A 1 165 ? -28.592 9.029 33.061 1.00 85.94 165 ARG A C 1
ATOM 1309 O O . ARG A 1 165 ? -27.911 9.707 32.304 1.00 85.94 165 ARG A O 1
ATOM 1316 N N . SER A 1 166 ? -28.061 8.187 33.949 1.00 83.81 166 SER A N 1
ATOM 1317 C CA . SER A 1 166 ? -26.611 8.017 34.118 1.00 83.81 166 SER A CA 1
ATOM 1318 C C . SER A 1 166 ? -25.946 7.290 32.947 1.00 83.81 166 SER A C 1
ATOM 1320 O O . SER A 1 166 ? -24.790 7.559 32.640 1.00 83.81 166 SER A O 1
ATOM 1322 N N . LEU A 1 167 ? -26.680 6.418 32.250 1.00 80.94 167 LEU A N 1
ATOM 1323 C CA . LEU A 1 167 ? -26.230 5.765 31.016 1.00 80.94 167 LEU A CA 1
ATOM 1324 C C . LEU A 1 167 ? -26.392 6.637 29.760 1.00 80.94 167 LEU A C 1
ATOM 1326 O O . LEU A 1 167 ? -26.007 6.210 28.675 1.00 80.94 167 LEU A O 1
ATOM 1330 N N . GLY A 1 168 ? -26.985 7.828 29.879 1.00 70.19 168 GLY A N 1
ATOM 1331 C CA . GLY A 1 168 ? -27.415 8.638 28.740 1.00 70.19 168 GLY A CA 1
ATOM 1332 C C . GLY A 1 168 ? -27.319 10.146 28.953 1.00 70.19 168 GLY A C 1
ATOM 1333 O O . GLY A 1 168 ? -28.206 10.861 28.488 1.00 70.19 168 GLY A O 1
ATOM 1334 N N . SER A 1 169 ? -26.275 10.640 29.625 1.00 49.22 169 SER A N 1
ATOM 1335 C CA . SER A 1 169 ? -25.921 12.064 29.578 1.00 49.22 169 SER A CA 1
ATOM 1336 C C . SER A 1 169 ? -24.853 12.331 28.512 1.00 49.22 169 SER A C 1
ATOM 1338 O O . SER A 1 169 ? -23.729 11.836 28.625 1.00 49.22 169 SER A O 1
ATOM 1340 N N . LEU A 1 170 ? -25.224 13.133 27.507 1.00 41.38 170 LEU A N 1
ATOM 1341 C CA . LEU A 1 170 ? -24.354 14.197 26.989 1.00 41.38 170 LEU A CA 1
ATOM 1342 C C . LEU A 1 170 ? -24.082 15.205 28.112 1.00 41.38 170 LEU A C 1
ATOM 1344 O O . LEU A 1 170 ? -25.036 15.459 28.887 1.00 41.38 170 LEU A O 1
#

Solvent-accessible surface area (backbone atoms only — not comparable to full-atom values): 10118 Å² total; per-residue (Å²): 114,70,67,49,50,35,28,51,73,61,80,46,58,98,85,44,54,66,56,56,50,51,50,51,65,54,30,48,76,36,46,71,70,57,48,55,55,50,48,61,56,44,73,70,52,56,45,87,82,35,74,38,35,37,47,27,36,55,55,46,50,54,51,48,54,52,23,64,62,33,57,82,49,80,65,76,92,77,82,63,63,63,44,64,36,87,42,77,48,71,49,101,86,70,49,79,44,79,42,81,38,75,31,84,96,32,67,41,54,70,51,46,53,51,52,61,71,69,46,86,78,88,68,89,80,78,55,58,68,58,52,52,48,53,53,51,52,54,49,54,51,61,70,68,44,82,91,60,52,73,67,58,52,54,54,52,48,53,54,50,56,51,53,53,45,73,72,62,66,132

Secondary structure (DSSP, 8-state):
-HHHHHHHTTSS-TT-HHHHHHHHHHHTT--HHHHHHHHHHHHT--GGG-HHHHHHHHHHHHHHHHHHHHTTSPP-----SPPEEEEEEE-TTS-EEEEEEEPTT--SHHHHHHHHHH----S----HHHHHHHHHHHHHHHHH-TTS-HHHHHHHHHHHHHHHHHTS--

Nearest PDB structures (foldseek):
  4v59-assembly1_C  TM=8.071E-01  e=7.628E-12  Thermomyces lanuginosus
  4v59-assembly1_B  TM=7.817E-01  e=7.628E-12  Thermomyces lanuginosus
  4v59-assembly1_F  TM=7.832E-01  e=1.024E-11  Thermomyces lanuginosus
  4v59-assembly1_E  TM=7.803E-01  e=1.374E-11  Thermomyces lanuginosus
  4v59-assembly1_D  TM=7.852E-01  e=5.016E-11  Thermomyces lanuginosus

Sequence (170 aa):
IWISSWIIHGELTTVDREITARCMTIMNPADQAMVDYMQFYIDRIDPSMGPNYELAKTFGQQLIDNCKEAMVASARYKEVHDPTALHTKIDARGNIVYTEAKRIGVRKLEAYIKEMAVGTRIGPQINVEKARENIGELWMLIKNEPSMSKLSKATLKSVYIEAVRSLGSL

Radius of gyration: 31.37 Å; Cα contacts (8 Å, |Δi|>4): 141; chains: 1; bounding box: 75×30×74 Å